Protein AF-A0A961Z9T4-F1 (afdb_monomer)

Structure (mmCIF, N/CA/C/O backbone):
data_AF-A0A961Z9T4-F1
#
_entry.id   AF-A0A961Z9T4-F1
#
loop_
_atom_site.group_PDB
_atom_site.id
_atom_site.type_symbol
_atom_s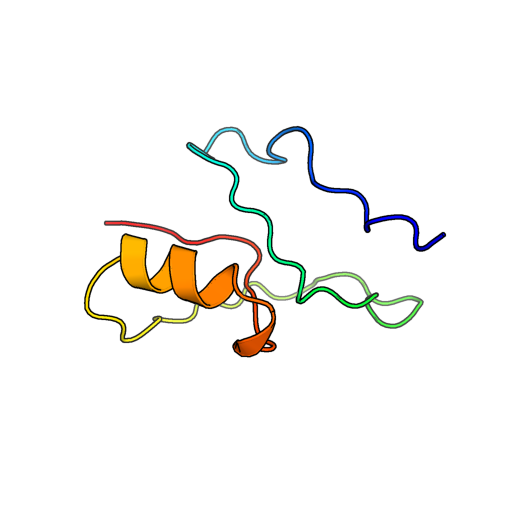ite.label_atom_id
_atom_site.label_alt_id
_atom_site.label_comp_id
_atom_site.label_asym_id
_atom_site.label_entity_id
_atom_site.label_seq_id
_atom_site.pdbx_PDB_ins_code
_atom_site.Cartn_x
_atom_site.Cartn_y
_atom_site.Cartn_z
_atom_site.occupancy
_atom_site.B_iso_or_equiv
_atom_site.auth_seq_id
_atom_site.auth_comp_id
_atom_site.auth_asym_id
_atom_site.auth_atom_id
_atom_site.pdbx_PDB_model_num
ATOM 1 N N . MET A 1 1 ? 15.201 2.894 20.327 1.00 35.53 1 MET A N 1
ATOM 2 C CA . MET A 1 1 ? 14.767 1.641 19.671 1.00 35.53 1 MET A CA 1
ATOM 3 C C . MET A 1 1 ? 13.334 1.820 19.201 1.00 35.53 1 MET A C 1
ATOM 5 O O . MET A 1 1 ? 12.413 1.688 19.995 1.00 35.53 1 MET A O 1
ATOM 9 N N . ASN A 1 2 ? 13.166 2.239 17.946 1.00 37.94 2 ASN A N 1
ATOM 10 C CA . ASN A 1 2 ? 11.859 2.503 17.348 1.00 37.94 2 ASN A CA 1
ATOM 11 C C . ASN A 1 2 ? 11.126 1.167 17.179 1.00 37.94 2 ASN A C 1
ATOM 13 O O . ASN A 1 2 ? 11.597 0.312 16.431 1.00 37.94 2 ASN A O 1
ATOM 17 N N . ARG A 1 3 ? 10.013 0.959 17.892 1.00 44.19 3 ARG A N 1
ATOM 18 C CA . ARG A 1 3 ? 9.119 -0.170 17.605 1.00 44.19 3 ARG A CA 1
ATOM 19 C C . ARG A 1 3 ? 8.596 0.035 16.187 1.00 44.19 3 ARG A C 1
ATOM 21 O O . ARG A 1 3 ? 7.904 1.018 15.940 1.00 44.19 3 ARG A O 1
ATOM 28 N N . MET A 1 4 ? 8.963 -0.858 15.271 1.00 51.84 4 MET A N 1
ATOM 29 C CA . MET A 1 4 ? 8.333 -0.930 13.955 1.00 51.84 4 MET A CA 1
ATOM 30 C C . MET A 1 4 ? 6.815 -1.015 14.176 1.00 51.84 4 MET A C 1
ATOM 32 O O . MET A 1 4 ? 6.393 -1.800 15.034 1.00 51.84 4 MET A O 1
ATOM 36 N N . PRO A 1 5 ? 5.997 -0.188 13.500 1.00 54.56 5 PRO A N 1
ATOM 37 C CA . PRO A 1 5 ? 4.552 -0.292 13.630 1.00 54.56 5 PRO A CA 1
ATOM 38 C C . PRO A 1 5 ? 4.149 -1.715 13.244 1.00 54.56 5 PRO A C 1
ATOM 40 O O . PRO A 1 5 ? 4.778 -2.312 12.374 1.00 54.56 5 PRO A O 1
ATOM 43 N N . LEU A 1 6 ? 3.164 -2.260 13.960 1.00 61.19 6 LEU A N 1
ATOM 44 C CA . LEU A 1 6 ? 2.630 -3.612 13.800 1.00 61.19 6 LEU A CA 1
ATOM 45 C C . LEU A 1 6 ? 2.423 -3.921 12.311 1.00 61.19 6 LEU A C 1
ATOM 47 O O . LEU A 1 6 ? 1.417 -3.516 11.730 1.00 61.19 6 LEU A O 1
ATOM 51 N N . LEU A 1 7 ? 3.387 -4.605 11.690 1.00 64.44 7 LEU A N 1
ATOM 52 C CA . LEU A 1 7 ? 3.186 -5.186 10.374 1.00 64.44 7 LEU A CA 1
ATOM 53 C C . LEU A 1 7 ? 2.055 -6.203 10.524 1.00 64.44 7 LEU A C 1
ATOM 55 O O . LEU A 1 7 ? 2.068 -7.014 11.450 1.00 64.44 7 LEU A O 1
ATOM 59 N N . LEU A 1 8 ? 1.067 -6.146 9.633 1.00 68.50 8 LEU A N 1
ATOM 60 C CA . LEU A 1 8 ? 0.060 -7.195 9.538 1.00 68.50 8 LEU A CA 1
ATOM 61 C C . LEU A 1 8 ? 0.790 -8.516 9.255 1.00 68.50 8 LEU A C 1
ATOM 63 O O . LEU A 1 8 ? 1.368 -8.686 8.189 1.00 68.50 8 LEU A O 1
ATOM 67 N N . GLU A 1 9 ? 0.796 -9.436 10.220 1.00 81.19 9 GLU A N 1
ATOM 68 C CA . GLU A 1 9 ? 1.391 -10.776 10.056 1.00 81.19 9 GLU A CA 1
ATOM 69 C C . GLU A 1 9 ? 0.501 -11.705 9.216 1.00 81.19 9 GLU A C 1
ATOM 71 O O . GLU A 1 9 ? 0.924 -12.774 8.783 1.00 81.19 9 GLU A O 1
ATOM 76 N N . ARG A 1 10 ? -0.755 -11.305 9.006 1.00 89.38 10 ARG A N 1
ATOM 77 C CA . ARG A 1 10 ? -1.765 -12.028 8.236 1.00 89.38 10 ARG A CA 1
ATOM 78 C C . ARG A 1 10 ? -2.752 -11.044 7.606 1.00 89.38 10 ARG A C 1
ATOM 80 O O . ARG A 1 10 ? -2.980 -9.983 8.195 1.00 89.38 10 ARG A O 1
ATOM 87 N N . PRO A 1 11 ? -3.355 -11.389 6.459 1.00 92.31 11 PRO A N 1
ATOM 88 C CA . PRO A 1 11 ? -4.406 -10.574 5.873 1.00 92.31 11 PRO A CA 1
ATOM 89 C C . PRO A 1 11 ? -5.656 -10.553 6.757 1.00 92.31 11 PRO A C 1
ATOM 91 O O . PRO A 1 11 ? -5.950 -11.502 7.486 1.00 92.31 11 PRO A O 1
ATOM 94 N N . ASP A 1 12 ? -6.401 -9.458 6.677 1.00 92.50 12 ASP A N 1
ATOM 95 C CA . ASP A 1 12 ? -7.689 -9.257 7.348 1.00 92.50 12 ASP A CA 1
ATOM 96 C C . ASP A 1 12 ? -8.895 -9.654 6.475 1.00 92.50 12 ASP A C 1
ATOM 98 O O . ASP A 1 12 ? -10.035 -9.628 6.936 1.00 92.50 12 ASP A O 1
ATOM 102 N N . SER A 1 13 ? -8.637 -10.078 5.236 1.00 93.75 13 SER A N 1
ATOM 103 C CA . SER A 1 13 ? -9.621 -10.556 4.266 1.00 93.75 13 SER A CA 1
ATOM 104 C C . SER A 1 13 ? -9.118 -11.827 3.568 1.00 93.75 13 SER A C 1
ATOM 106 O O . SER A 1 13 ? -7.931 -11.913 3.249 1.00 93.75 13 SER A O 1
ATOM 108 N N . PRO A 1 14 ? -9.996 -12.809 3.278 1.00 95.81 14 PRO A N 1
ATOM 109 C CA . PRO A 1 14 ? -9.619 -14.025 2.553 1.00 95.81 14 PRO A CA 1
ATOM 110 C C . PRO A 1 14 ? -9.311 -13.782 1.067 1.00 95.81 14 PRO A C 1
ATOM 112 O O . PRO A 1 14 ? -8.851 -14.694 0.393 1.00 95.81 14 PRO A O 1
ATOM 115 N N . HIS A 1 15 ? -9.583 -12.580 0.550 1.00 96.00 15 HIS A N 1
ATOM 116 C CA . HIS A 1 15 ? -9.333 -12.203 -0.845 1.00 96.00 15 HIS A CA 1
ATOM 117 C C . HIS A 1 15 ? -7.936 -11.616 -1.079 1.00 96.00 15 HIS A C 1
ATOM 119 O O . HIS A 1 15 ? -7.650 -11.135 -2.168 1.00 96.00 15 HIS A O 1
ATOM 125 N N . VAL A 1 16 ? -7.091 -11.572 -0.048 1.00 95.62 16 VAL A N 1
ATOM 126 C CA . VAL A 1 16 ? -5.738 -11.027 -0.156 1.00 95.62 16 VAL A CA 1
ATOM 127 C C . VAL A 1 16 ? -4.773 -12.146 -0.524 1.00 95.62 16 VAL A C 1
ATOM 129 O O . VAL A 1 16 ? -4.544 -13.050 0.279 1.00 95.62 16 VAL A O 1
ATOM 132 N N . ASP A 1 17 ? -4.165 -12.038 -1.703 1.00 95.19 17 ASP A N 1
ATOM 133 C CA . ASP A 1 17 ? -3.187 -13.017 -2.193 1.00 95.19 17 ASP A CA 1
ATOM 134 C C . ASP A 1 17 ? -1.780 -12.808 -1.606 1.00 95.19 17 ASP A C 1
ATOM 136 O O . ASP A 1 17 ? -1.041 -13.769 -1.388 1.00 95.19 17 ASP A O 1
ATOM 140 N N . ALA A 1 18 ? -1.391 -11.556 -1.333 1.00 93.62 18 ALA A N 1
ATOM 141 C CA . ALA A 1 18 ? -0.059 -11.203 -0.842 1.00 93.62 18 ALA A CA 1
ATOM 142 C C . ALA A 1 18 ? -0.068 -9.962 0.067 1.00 93.62 18 ALA A C 1
ATOM 144 O O . ALA A 1 18 ? -0.906 -9.071 -0.070 1.00 93.62 18 ALA A O 1
ATOM 145 N N . LEU A 1 19 ? 0.904 -9.890 0.985 1.00 93.88 19 LEU A N 1
ATOM 146 C CA . LEU A 1 19 ? 1.121 -8.746 1.874 1.00 93.88 19 LEU A CA 1
ATOM 147 C C . LEU A 1 19 ? 2.373 -7.968 1.460 1.00 93.88 19 LEU A C 1
ATOM 149 O O . LEU A 1 19 ? 3.458 -8.537 1.349 1.00 93.88 19 LEU A O 1
ATOM 153 N N . HIS A 1 20 ? 2.228 -6.651 1.313 1.00 92.94 20 HIS A N 1
ATOM 154 C CA . HIS A 1 20 ? 3.320 -5.731 0.997 1.00 92.94 20 HIS A CA 1
ATOM 155 C C . HIS A 1 20 ? 3.378 -4.619 2.050 1.00 92.94 20 HIS A C 1
ATOM 157 O O . HIS A 1 20 ? 2.488 -3.766 2.083 1.00 92.94 20 HIS A O 1
ATOM 163 N N . PRO A 1 21 ? 4.379 -4.614 2.946 1.00 91.69 21 PRO A N 1
ATOM 164 C CA . PRO A 1 21 ? 4.438 -3.614 3.998 1.00 91.69 21 PRO A CA 1
ATOM 165 C C . PRO A 1 21 ? 4.858 -2.249 3.461 1.00 91.69 21 PRO A C 1
ATOM 167 O O . PRO A 1 21 ? 5.825 -2.138 2.713 1.00 91.69 21 PRO A O 1
ATOM 170 N N . SER A 1 22 ? 4.169 -1.206 3.920 1.00 93.12 22 SER A N 1
ATOM 171 C CA . SER A 1 22 ? 4.558 0.185 3.703 1.00 93.12 22 SER A CA 1
ATOM 172 C C . SER A 1 22 ? 4.895 0.844 5.042 1.00 93.12 22 SER A C 1
ATOM 174 O O . SER A 1 22 ? 4.160 0.658 6.014 1.00 93.12 22 SER A O 1
ATOM 176 N N . PRO A 1 23 ? 5.977 1.634 5.126 1.00 92.81 23 PRO A N 1
ATOM 177 C CA . PRO A 1 23 ? 6.277 2.437 6.306 1.00 92.81 23 PRO A CA 1
ATOM 178 C C . PRO A 1 23 ? 5.418 3.711 6.380 1.00 92.81 23 PRO A C 1
ATOM 180 O O . PRO A 1 23 ? 5.426 4.380 7.412 1.00 92.81 23 PRO A O 1
ATOM 183 N N . ASN A 1 24 ? 4.688 4.058 5.312 1.00 94.94 24 ASN A N 1
ATOM 184 C CA . ASN A 1 24 ? 3.910 5.294 5.202 1.00 94.94 24 ASN A CA 1
ATOM 185 C C . ASN A 1 24 ? 2.548 5.135 5.890 1.00 94.94 24 ASN A C 1
ATOM 187 O O . ASN A 1 24 ? 1.512 5.026 5.231 1.00 94.94 24 ASN A O 1
ATOM 191 N N . ILE A 1 25 ? 2.559 5.047 7.220 1.00 92.50 25 ILE A N 1
ATOM 192 C CA . ILE A 1 25 ? 1.368 4.820 8.042 1.00 92.50 25 ILE A CA 1
ATOM 193 C C . ILE A 1 25 ? 1.414 5.741 9.256 1.00 92.50 25 ILE A C 1
ATOM 195 O O . ILE A 1 25 ? 2.392 5.767 10.000 1.00 92.50 25 ILE A O 1
ATOM 199 N N . GLU A 1 26 ? 0.308 6.435 9.502 1.00 91.44 26 GLU A N 1
ATOM 200 C CA . GLU A 1 26 ? 0.125 7.305 10.659 1.00 91.44 26 GLU A CA 1
ATOM 201 C C . GLU A 1 26 ? -1.180 6.955 11.388 1.00 91.44 26 GLU A C 1
ATOM 203 O O . GLU A 1 26 ? -2.139 6.479 10.767 1.00 91.44 26 GLU A O 1
ATOM 208 N N . PRO A 1 27 ? -1.261 7.175 12.712 1.00 91.38 27 PRO A N 1
ATOM 209 C CA . PRO A 1 27 ? -2.487 6.930 13.455 1.00 91.38 27 PRO A CA 1
ATOM 210 C C . PRO A 1 27 ? -3.645 7.788 12.939 1.00 91.38 27 PRO A C 1
ATOM 212 O O . PRO A 1 27 ? -3.522 9.000 12.757 1.00 91.38 27 PRO A O 1
ATOM 215 N N . ARG A 1 28 ? -4.820 7.171 12.793 1.00 91.88 28 ARG A N 1
ATOM 216 C CA . ARG A 1 28 ? -6.064 7.916 12.581 1.00 91.88 28 ARG A CA 1
ATOM 217 C C . ARG A 1 28 ? -6.341 8.816 13.789 1.00 91.88 28 ARG A C 1
ATOM 219 O O . ARG A 1 28 ? -6.055 8.448 14.928 1.00 91.88 28 ARG A O 1
ATOM 226 N N . ARG A 1 29 ? -6.959 9.979 13.548 1.00 94.50 29 ARG A N 1
ATOM 227 C CA . ARG A 1 29 ? -7.398 10.892 14.613 1.00 94.50 29 ARG A CA 1
ATOM 228 C C . ARG A 1 29 ? -8.274 10.159 15.636 1.00 94.50 29 ARG A C 1
ATOM 230 O O . ARG A 1 29 ? -9.210 9.452 15.261 1.00 94.50 29 ARG A O 1
ATOM 237 N N . THR A 1 30 ? -7.995 10.369 16.920 1.00 95.06 30 THR A N 1
ATOM 238 C CA . THR A 1 30 ? -8.706 9.728 18.034 1.00 95.06 30 THR A CA 1
ATOM 239 C C . THR A 1 30 ? -10.219 9.901 17.919 1.00 95.06 30 THR A C 1
ATOM 241 O O . THR A 1 30 ? -10.708 11.000 17.669 1.00 95.06 30 THR A O 1
ATOM 244 N N . GLY A 1 31 ? -10.958 8.805 18.107 1.00 95.19 31 GLY A N 1
ATOM 245 C CA . GLY A 1 31 ? -12.422 8.780 18.043 1.00 95.19 31 GL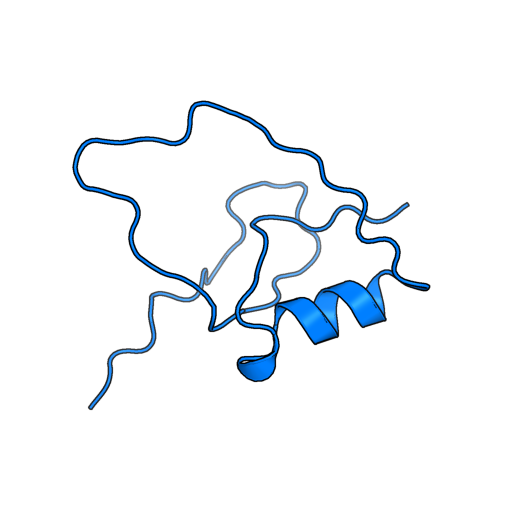Y A CA 1
ATOM 246 C C . GLY A 1 31 ? -13.006 8.594 16.640 1.00 95.19 31 GLY A C 1
ATOM 247 O O . GLY A 1 31 ? -14.207 8.372 16.528 1.00 95.19 31 GLY A O 1
ATOM 248 N N . PHE A 1 32 ? -12.190 8.618 15.581 1.00 95.50 32 PHE A N 1
ATOM 249 C CA . PHE A 1 32 ? -12.662 8.405 14.211 1.00 95.50 32 PHE A CA 1
ATOM 250 C C . PHE A 1 32 ? -12.428 6.961 13.770 1.00 95.50 32 PHE A C 1
ATOM 252 O O . PHE A 1 32 ? -11.337 6.415 13.941 1.00 95.50 32 PHE A O 1
ATOM 259 N N . ARG A 1 33 ? -13.446 6.354 13.157 1.00 95.06 33 ARG A N 1
ATOM 260 C CA . ARG A 1 33 ? -13.360 5.061 12.462 1.00 95.06 33 ARG A CA 1
ATOM 261 C C . ARG A 1 33 ? -13.485 5.291 10.951 1.00 95.06 33 ARG A C 1
ATOM 263 O O . ARG A 1 33 ? -14.062 6.307 10.574 1.00 95.06 33 ARG A O 1
ATOM 270 N N . PRO A 1 34 ? -12.935 4.412 10.095 1.00 94.38 34 PRO A N 1
ATOM 271 C CA . PRO A 1 34 ? -13.224 4.462 8.663 1.00 94.38 34 PRO A CA 1
ATOM 272 C C . PRO A 1 34 ? -14.732 4.300 8.410 1.00 94.38 34 PRO A C 1
ATOM 274 O O . PRO A 1 34 ? -15.340 3.379 8.952 1.00 94.38 34 PRO A O 1
ATOM 277 N N . ASP A 1 35 ? -15.313 5.182 7.602 1.00 96.81 35 ASP A N 1
ATOM 278 C CA . ASP A 1 35 ? -16.737 5.219 7.227 1.00 96.81 35 ASP A CA 1
ATOM 279 C C . ASP A 1 35 ? -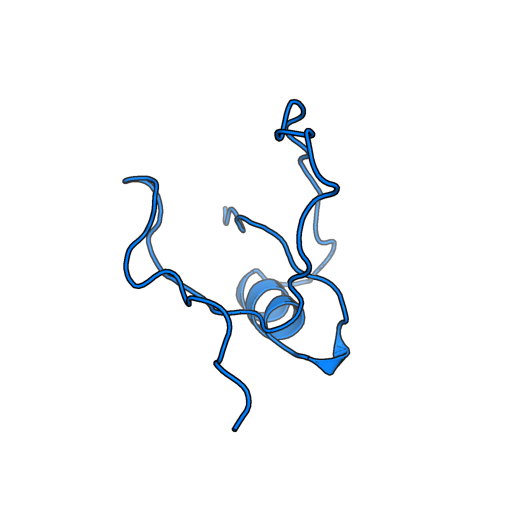16.957 5.385 5.709 1.00 96.81 35 ASP A C 1
ATOM 281 O O . ASP A 1 35 ? -18.087 5.337 5.229 1.00 96.81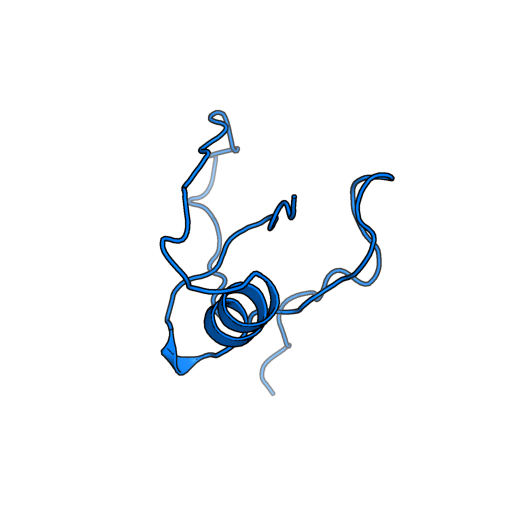 35 ASP A O 1
ATOM 285 N N . LEU A 1 36 ? -15.869 5.534 4.949 1.00 96.38 36 LEU A N 1
ATOM 286 C CA . LEU A 1 36 ? -15.854 5.670 3.499 1.00 96.38 36 LEU A CA 1
ATOM 287 C C . LEU A 1 36 ? -14.928 4.624 2.878 1.00 96.38 36 LEU A C 1
ATOM 289 O O . 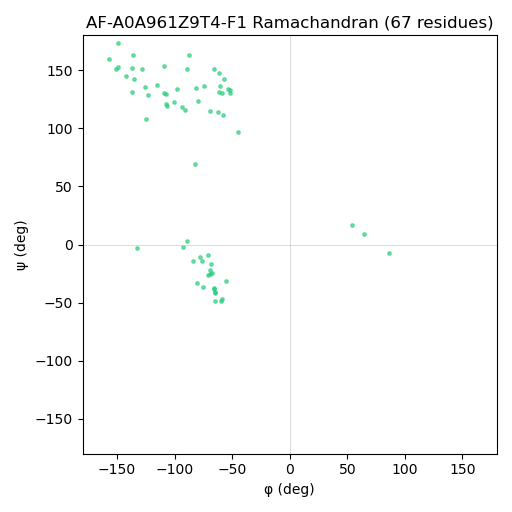LEU A 1 36 ? -13.785 4.456 3.312 1.00 96.38 36 LEU A O 1
ATOM 293 N N . LEU A 1 37 ? -15.400 3.991 1.803 1.00 96.44 37 LEU A N 1
ATOM 294 C CA . LEU A 1 37 ? -14.551 3.249 0.878 1.00 96.44 37 LEU A CA 1
ATOM 295 C C . LEU A 1 37 ? -14.145 4.172 -0.277 1.00 96.44 37 LEU A C 1
ATOM 297 O O . LEU A 1 37 ? -14.999 4.656 -1.018 1.00 96.44 37 LEU A O 1
ATOM 301 N N . LEU A 1 38 ? -12.843 4.415 -0.424 1.00 96.88 38 LEU A N 1
ATOM 302 C CA . LEU A 1 38 ? -12.278 5.220 -1.506 1.00 96.88 38 LEU A CA 1
ATOM 303 C C . LEU A 1 38 ? -11.585 4.306 -2.518 1.00 96.88 38 LEU A C 1
ATOM 305 O O . LEU A 1 38 ? -10.622 3.625 -2.173 1.00 96.88 38 LEU A O 1
ATOM 309 N N . LEU A 1 39 ? -12.054 4.325 -3.765 1.00 96.88 39 LEU A N 1
ATOM 310 C CA . LEU A 1 39 ? -11.411 3.635 -4.879 1.00 96.88 39 LEU A CA 1
ATOM 311 C C . LEU A 1 39 ? -10.607 4.660 -5.675 1.00 96.88 39 LEU A C 1
ATOM 313 O O . LEU A 1 39 ? -11.158 5.656 -6.144 1.00 96.88 39 LEU A O 1
ATOM 317 N N . HIS A 1 40 ? -9.307 4.420 -5.818 1.00 95.88 40 HIS A N 1
ATOM 318 C CA . HIS A 1 40 ? -8.413 5.297 -6.562 1.00 95.88 40 HIS A CA 1
ATOM 319 C C . HIS A 1 40 ? -7.709 4.513 -7.666 1.00 95.88 40 HIS A C 1
ATOM 321 O O . HIS A 1 40 ? -7.109 3.472 -7.407 1.00 95.88 40 HIS A O 1
ATOM 327 N N . TYR A 1 41 ? -7.768 5.028 -8.892 1.00 94.81 41 TYR A N 1
ATOM 328 C CA . TYR A 1 41 ? -6.990 4.489 -10.000 1.00 94.81 41 TYR A CA 1
ATOM 329 C C . TYR A 1 41 ? -5.553 5.006 -9.906 1.00 94.81 41 TYR A C 1
ATOM 331 O O . TYR A 1 41 ? -5.335 6.213 -9.875 1.00 94.81 41 TYR A O 1
ATOM 339 N N . THR A 1 42 ? -4.574 4.101 -9.858 1.00 93.69 42 THR A N 1
ATOM 340 C CA . THR A 1 42 ? -3.164 4.462 -9.626 1.00 93.69 42 THR A CA 1
ATOM 341 C C . THR A 1 42 ? -2.547 5.251 -10.781 1.00 93.69 42 THR A C 1
ATOM 343 O O . THR A 1 42 ? -1.563 5.957 -10.574 1.00 93.69 42 THR A O 1
ATOM 346 N N . GLY A 1 43 ? -3.076 5.109 -12.003 1.00 94.12 43 GLY A N 1
ATOM 347 C CA . GLY A 1 43 ? -2.486 5.699 -13.208 1.00 94.12 43 GLY A CA 1
ATOM 348 C C . GLY A 1 43 ? -1.102 5.145 -13.568 1.00 94.12 43 GLY A C 1
ATOM 349 O O . GLY A 1 43 ? -0.439 5.696 -14.445 1.00 94.12 43 GLY A O 1
ATOM 350 N N . MET A 1 44 ? -0.646 4.081 -12.898 1.00 95.12 44 MET A N 1
ATOM 351 C CA . MET A 1 44 ? 0.665 3.478 -13.130 1.00 95.12 44 MET A CA 1
ATOM 3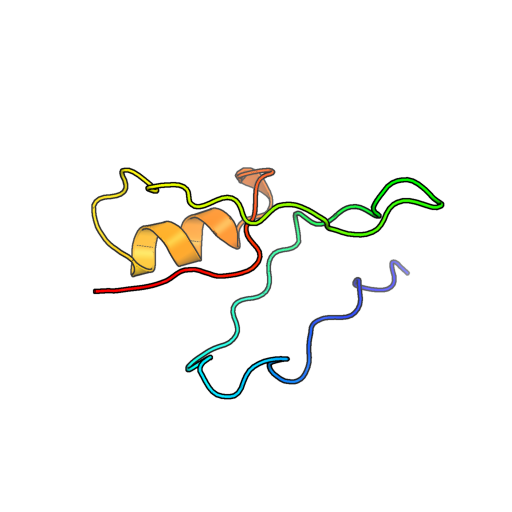52 C C . MET A 1 44 ? 0.600 2.398 -14.209 1.00 95.12 44 MET A C 1
ATOM 354 O O . MET A 1 44 ? -0.406 1.723 -14.383 1.00 95.12 44 MET A O 1
ATOM 358 N N . HIS A 1 45 ? 1.713 2.213 -14.919 1.00 94.56 45 HIS A N 1
ATOM 359 C CA . HIS A 1 45 ? 1.797 1.298 -16.061 1.00 94.56 45 HIS A CA 1
ATOM 360 C C . HIS A 1 45 ? 1.685 -0.193 -15.714 1.00 94.56 45 HIS A C 1
ATOM 362 O O . HIS A 1 45 ? 1.524 -0.996 -16.626 1.00 94.56 45 HIS A O 1
ATOM 368 N N . SER A 1 46 ? 1.855 -0.577 -14.446 1.00 96.06 46 SER A N 1
ATOM 369 C CA . SER A 1 46 ? 1.660 -1.958 -13.996 1.00 96.06 46 SER A CA 1
ATOM 370 C C . SER A 1 46 ? 1.365 -2.017 -12.498 1.00 96.06 46 SER A C 1
ATOM 372 O O . SER A 1 46 ? 1.695 -1.083 -11.753 1.00 96.06 46 SER A O 1
ATOM 374 N N . VAL A 1 47 ? 0.770 -3.128 -12.057 1.00 95.88 47 VAL A N 1
ATOM 375 C CA . VAL A 1 47 ? 0.449 -3.364 -10.644 1.00 95.88 47 VAL A CA 1
ATOM 376 C C . VAL A 1 47 ? 1.713 -3.484 -9.789 1.00 95.88 47 VAL A C 1
ATOM 378 O O . VAL A 1 47 ? 1.775 -2.914 -8.702 1.00 95.88 47 VAL A O 1
ATOM 381 N N . GLU A 1 48 ? 2.766 -4.121 -10.302 1.00 96.19 48 GLU A N 1
ATOM 382 C CA . GLU A 1 48 ? 4.028 -4.324 -9.580 1.00 96.19 48 GLU A CA 1
ATOM 383 C C . GLU A 1 48 ? 4.712 -2.990 -9.294 1.00 96.19 48 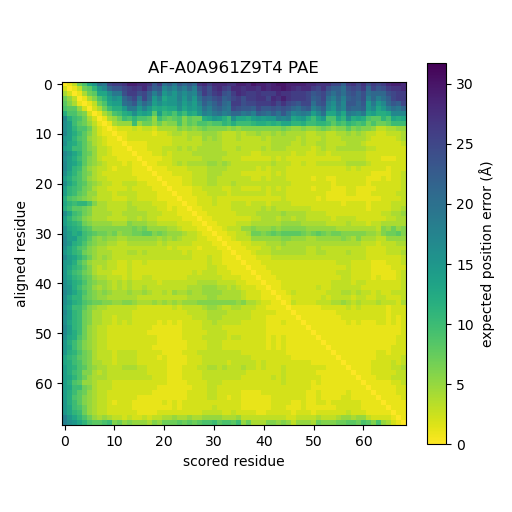GLU A C 1
ATOM 385 O O . GLU A 1 48 ? 5.215 -2.773 -8.193 1.00 96.19 48 GLU A O 1
ATOM 390 N N . LYS A 1 49 ? 4.687 -2.064 -10.264 1.00 97.00 49 LYS A N 1
ATOM 391 C CA . LYS A 1 49 ? 5.228 -0.712 -10.078 1.00 97.00 49 LYS A CA 1
ATOM 392 C C . LYS A 1 49 ? 4.428 0.082 -9.050 1.00 97.00 49 LYS A C 1
ATOM 394 O O . LYS A 1 49 ? 5.025 0.840 -8.290 1.00 97.00 49 LYS A O 1
ATOM 399 N N . ALA A 1 50 ? 3.104 -0.084 -9.019 1.00 97.12 50 ALA A N 1
ATOM 400 C CA . ALA A 1 50 ? 2.265 0.549 -8.006 1.00 97.12 50 ALA A CA 1
ATOM 401 C C . ALA A 1 50 ? 2.573 0.017 -6.606 1.00 97.12 50 ALA A C 1
ATOM 403 O O . ALA A 1 50 ? 2.816 0.809 -5.697 1.00 97.12 50 ALA A O 1
ATOM 404 N N . ILE A 1 51 ? 2.631 -1.306 -6.446 1.00 96.69 51 ILE A N 1
ATOM 405 C CA . ILE A 1 51 ? 2.954 -1.953 -5.171 1.00 96.69 51 ILE A CA 1
ATOM 406 C C . ILE A 1 51 ? 4.348 -1.536 -4.681 1.00 96.69 51 ILE A C 1
ATOM 408 O O . ILE A 1 51 ? 4.483 -1.112 -3.533 1.00 96.69 51 ILE A O 1
ATOM 412 N N . ASP A 1 52 ? 5.369 -1.596 -5.544 1.00 96.81 52 ASP A N 1
ATOM 413 C CA . ASP A 1 52 ? 6.737 -1.183 -5.204 1.00 96.81 52 ASP A CA 1
ATOM 414 C C . ASP A 1 52 ? 6.789 0.287 -4.764 1.00 96.81 52 ASP A C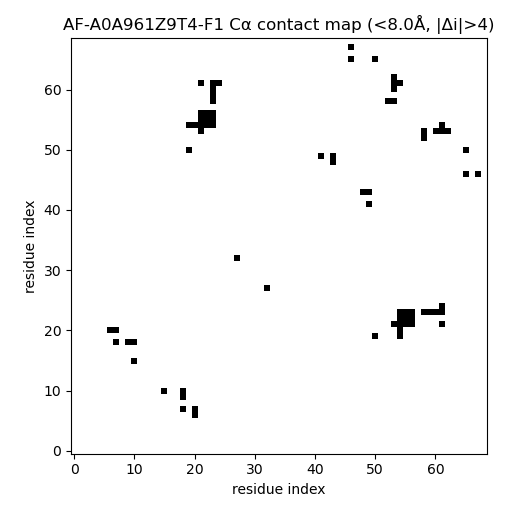 1
ATOM 416 O O . ASP A 1 52 ? 7.355 0.602 -3.718 1.00 96.81 52 ASP A O 1
ATOM 420 N N . TRP A 1 53 ? 6.146 1.196 -5.503 1.00 97.38 53 TRP A N 1
ATOM 421 C CA . TRP A 1 53 ? 6.138 2.615 -5.149 1.00 97.38 53 TRP A CA 1
ATOM 422 C C . TRP A 1 53 ? 5.415 2.899 -3.822 1.00 97.38 53 TRP A C 1
ATOM 424 O O . TRP A 1 53 ? 5.909 3.668 -2.994 1.00 97.38 53 TRP A O 1
ATOM 434 N N . LEU A 1 54 ? 4.270 2.258 -3.576 1.00 96.69 54 LEU A N 1
ATOM 435 C CA . LEU A 1 54 ? 3.480 2.440 -2.349 1.00 96.69 54 LEU A CA 1
ATOM 436 C C . LEU A 1 54 ? 4.166 1.859 -1.098 1.00 96.69 54 LEU A C 1
ATOM 438 O O . LEU A 1 54 ? 3.878 2.295 0.020 1.00 96.69 54 LEU A O 1
ATOM 442 N N . ALA A 1 55 ? 5.092 0.912 -1.266 1.00 95.31 55 ALA A N 1
ATOM 443 C CA . ALA A 1 55 ? 5.879 0.326 -0.179 1.00 95.31 55 ALA A CA 1
ATOM 444 C C . ALA A 1 55 ? 7.124 1.154 0.205 1.00 95.31 55 ALA A C 1
ATOM 446 O O . ALA A 1 55 ? 7.719 0.927 1.260 1.00 95.31 55 ALA A O 1
ATOM 447 N N . ARG A 1 56 ? 7.534 2.119 -0.625 1.00 96.38 56 ARG A N 1
ATOM 448 C CA . ARG A 1 56 ? 8.749 2.919 -0.408 1.00 96.38 56 ARG A CA 1
ATOM 449 C C . ARG A 1 56 ? 8.529 4.067 0.587 1.00 96.38 56 ARG A C 1
ATOM 451 O O . ARG A 1 56 ? 7.563 4.812 0.424 1.00 96.38 56 ARG A O 1
ATOM 458 N N . PRO A 1 57 ? 9.435 4.302 1.557 1.00 95.88 57 PRO A N 1
ATOM 459 C CA . PRO A 1 57 ? 9.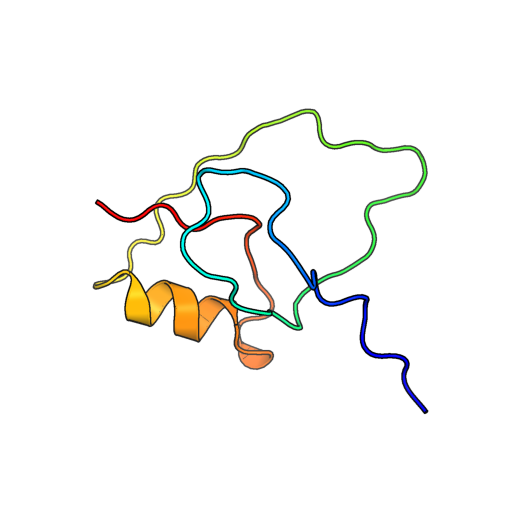357 5.470 2.441 1.00 95.88 57 PRO A CA 1
ATOM 460 C C . PRO A 1 57 ? 9.313 6.810 1.690 1.00 95.88 57 PRO A C 1
ATOM 462 O O . PRO A 1 57 ? 8.707 7.776 2.151 1.00 95.88 57 PRO A O 1
ATOM 465 N N . GLU A 1 58 ? 9.957 6.888 0.524 1.00 97.88 58 GLU A N 1
ATOM 466 C CA . GLU A 1 58 ? 10.072 8.118 -0.260 1.00 97.88 58 GLU A CA 1
ATOM 467 C C . GLU A 1 58 ? 8.740 8.569 -0.867 1.00 97.88 58 GLU A C 1
ATOM 469 O O . GLU A 1 58 ? 8.573 9.763 -1.124 1.00 97.88 58 GLU A O 1
ATOM 474 N N . SER A 1 59 ? 7.792 7.650 -1.088 1.00 96.62 59 SER A N 1
ATOM 475 C CA . SER A 1 59 ? 6.506 8.000 -1.696 1.00 96.62 59 SER A CA 1
ATOM 476 C C . SER A 1 59 ? 5.625 8.817 -0.753 1.00 96.62 59 SER A C 1
ATOM 478 O O . SER A 1 59 ? 4.803 9.600 -1.227 1.00 96.62 59 SER A O 1
ATOM 480 N N . LYS A 1 60 ? 5.814 8.678 0.572 1.00 96.69 60 LYS A N 1
ATOM 481 C CA . LYS A 1 60 ? 5.005 9.320 1.629 1.00 96.69 60 LYS A CA 1
ATOM 482 C C . LYS A 1 60 ? 3.501 9.061 1.503 1.00 96.69 60 LYS A C 1
ATOM 484 O O . LYS A 1 60 ? 2.693 9.767 2.100 1.00 96.69 60 LYS A O 1
ATOM 489 N N . VAL A 1 61 ? 3.126 8.057 0.718 1.00 96.00 61 VAL A N 1
ATOM 490 C CA . VAL A 1 61 ? 1.749 7.637 0.487 1.00 96.00 61 VAL A CA 1
ATOM 491 C C . VAL A 1 61 ? 1.685 6.118 0.526 1.00 96.00 61 VAL A C 1
ATOM 493 O O . VAL A 1 61 ? 2.657 5.421 0.237 1.00 96.00 61 VAL A O 1
ATOM 496 N N . SER A 1 62 ? 0.531 5.600 0.910 1.00 96.75 62 SER A N 1
ATOM 497 C CA . SER A 1 62 ? 0.219 4.176 0.908 1.00 96.75 62 SER A CA 1
ATOM 498 C C . SER A 1 62 ? -1.276 3.997 0.647 1.00 96.75 62 SER A C 1
ATOM 500 O O . SER A 1 62 ? -2.038 4.967 0.599 1.00 96.75 62 SER A O 1
ATOM 502 N N . CYS A 1 63 ? -1.707 2.754 0.472 1.00 96.56 63 CYS A N 1
ATOM 503 C CA . CYS A 1 63 ? -3.115 2.380 0.467 1.00 96.56 63 CYS A CA 1
ATOM 504 C C . CYS A 1 63 ? -3.312 1.102 1.286 1.00 96.56 63 CYS A C 1
ATOM 506 O O . CYS A 1 63 ? -2.358 0.370 1.542 1.00 96.56 63 CYS A O 1
ATOM 508 N N . HIS A 1 64 ? -4.557 0.815 1.669 1.00 95.25 64 HIS A N 1
ATOM 509 C CA . HIS A 1 64 ? -4.878 -0.409 2.407 1.00 95.25 64 HIS A CA 1
ATOM 510 C C . HIS A 1 64 ? -4.879 -1.656 1.513 1.00 95.25 64 HIS A C 1
ATOM 512 O O . HIS A 1 64 ? -4.420 -2.705 1.946 1.00 95.25 64 HIS A O 1
ATOM 518 N N . TYR A 1 65 ? -5.342 -1.529 0.266 1.00 95.94 65 TYR A N 1
ATOM 519 C CA . TYR A 1 65 ? -5.374 -2.621 -0.706 1.00 95.94 65 TYR A CA 1
ATOM 520 C C . TYR A 1 65 ? -5.030 -2.108 -2.101 1.00 95.94 65 TYR A C 1
ATOM 522 O O . TYR A 1 65 ? -5.430 -1.004 -2.473 1.00 95.94 65 TYR A O 1
ATOM 530 N N . VAL A 1 66 ? -4.345 -2.946 -2.874 1.00 96.75 66 VAL A N 1
ATOM 531 C CA . VAL A 1 66 ? -4.227 -2.820 -4.328 1.00 96.75 66 VAL A CA 1
ATOM 532 C C . VAL A 1 66 ? -5.043 -3.954 -4.933 1.00 96.75 66 VAL A C 1
ATOM 534 O O . VAL A 1 66 ? -4.897 -5.100 -4.519 1.00 96.75 66 VAL A O 1
ATOM 537 N N . VAL A 1 67 ? -5.908 -3.629 -5.890 1.00 95.56 67 VAL A N 1
ATOM 538 C CA . VAL A 1 67 ? -6.671 -4.615 -6.660 1.00 95.56 67 VAL A CA 1
ATOM 539 C C . VAL A 1 67 ? -6.077 -4.648 -8.062 1.00 95.56 67 VAL A C 1
ATOM 541 O O . VAL A 1 67 ? -6.002 -3.607 -8.716 1.00 95.56 67 VAL A O 1
ATOM 544 N N . ALA A 1 68 ? -5.607 -5.821 -8.475 1.00 92.62 68 ALA A N 1
ATOM 545 C CA . ALA A 1 68 ? -5.141 -6.084 -9.832 1.00 92.62 68 ALA A CA 1
ATOM 546 C C . ALA A 1 68 ? -6.313 -6.517 -10.731 1.00 92.62 68 ALA A C 1
ATOM 548 O O . ALA A 1 68 ? -7.374 -6.883 -10.221 1.00 92.62 68 ALA A O 1
ATOM 549 N N . GLU A 1 69 ? -6.113 -6.454 -12.048 1.00 86.06 69 GLU A N 1
ATOM 550 C CA . GLU A 1 69 ? -7.041 -6.988 -13.059 1.00 86.06 69 GLU A CA 1
ATOM 551 C C . GLU A 1 69 ? -6.837 -8.484 -13.334 1.00 86.06 69 GLU A C 1
ATOM 553 O O . GLU A 1 69 ? -5.699 -8.973 -13.140 1.00 86.06 69 GLU A O 1
#

Sequence (69 aa):
MNRMPLLLERPDSPHVDALHPSPNIEPRRTGFRPDLLLLHYTGMHSVEKAIDWLARPESKVSCHYVVAE

Mean predicted aligned error: 5.09 Å

Secondary structure (DSSP, 8-state):
--------SS-SSTT-------S---PPPTT-------------S-HHHHHHHHHSGGG----S-----

pLDDT: mean 89.73, std 14.35, range [35.53, 97.88]

Radius of gyration: 13.3 Å; Cα contacts (8 Å, |Δi|>4): 38; chains: 1; bounding box: 32×25×36 Å

Foldseek 3Di:
DDDQPDQPPDDPDPPDPDGQAASLDDDDDPPDDDPDDDDDDPPDPAQVVVSVLQRDPVNSHHDPDDDDD

Solvent-accessible surface area (backbone atoms only — not comparable to full-atom values): 5108 Å² total; per-residue (Å²): 134,83,78,74,73,86,71,78,92,62,77,96,51,94,85,60,91,76,89,79,76,48,74,47,71,77,84,72,62,88,94,64,74,93,88,75,91,83,88,78,85,83,87,56,99,42,64,66,60,46,54,56,46,31,33,35,68,86,59,70,39,57,74,96,76,85,84,80,134